Protein AF-A0A5B6X8D4-F1 (afdb_monomer)

Mean predicted aligned error: 14.69 Å

Nearest PDB structures (foldseek):
  6tmk-assembly1_M2  TM=5.366E-01  e=3.681E+00  Toxoplasma gondii GT1

Secondary structure (DSSP, 8-state):
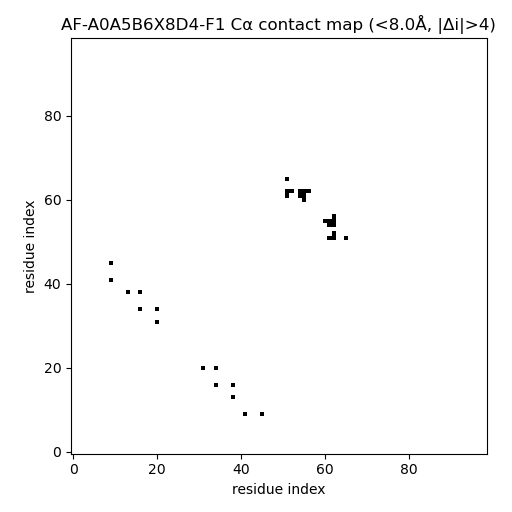--HHHHHHHHHHHHHHHHHHHHH-TTS-HHHHHHHHHHHHHHHHHHHHHHHHHHHTTT-HHHHHHHHHHHHHHHHHHHHHHHHHHHHHHHHHHHHTS--

InterPro domains:
  IPR041118 Disease resistance, N-terminal [PF18052] (6-95)

Organism: NCBI:txid47621

Foldseek 3Di:
DVVPVLVVVLVVLLVVLVVVCVPPPDDDPVSVVVSVVVVVVSVVVVVVVVVLVVCVVPDVVSVVVVVVVVVVVVVVVVVVVVVVVVVVVVVVVVVVVPD

Sequence (99 aa):
MSDALVSAVLQQLTAVVYRDIEKEVTLVVDVRKEAQKLKTTLQTLQAVLMDAEKRQVKEAAVKLWLEKLKATSYDMDDLIDDWNTFVLKFQVSNNKGSE

Radius of gyration: 19.46 Å; Cα contacts (8 Å, |Δi|>4): 17; chains: 1; bounding box: 32×46×50 Å

Structure (mmCIF, N/CA/C/O backbone):
data_AF-A0A5B6X8D4-F1
#
_entry.id   AF-A0A5B6X8D4-F1
#
loop_
_atom_site.group_PDB
_atom_site.id
_atom_site.type_symbol
_atom_site.label_atom_id
_atom_site.label_alt_id
_atom_site.label_comp_id
_atom_site.label_asym_id
_atom_site.label_entity_id
_atom_site.label_seq_id
_atom_site.pdbx_PDB_ins_code
_atom_site.Cartn_x
_atom_site.Cartn_y
_atom_site.Cartn_z
_atom_site.occupancy
_atom_site.B_iso_or_equiv
_atom_site.auth_seq_id
_atom_site.auth_comp_id
_atom_site.auth_asym_id
_atom_site.auth_atom_id
_atom_site.pdbx_PDB_model_num
ATOM 1 N N . MET A 1 1 ? 12.286 3.501 -0.676 1.00 50.50 1 MET A N 1
ATOM 2 C CA . MET A 1 1 ? 12.045 4.519 0.382 1.00 50.50 1 MET A CA 1
ATOM 3 C C . MET A 1 1 ? 10.563 4.697 0.747 1.00 50.50 1 MET A C 1
ATOM 5 O O . MET A 1 1 ? 10.302 5.336 1.752 1.00 50.50 1 MET A O 1
ATOM 9 N N . SER A 1 2 ? 9.592 4.132 0.012 1.00 49.22 2 SER A N 1
ATOM 10 C CA . SER A 1 2 ? 8.177 4.020 0.443 1.00 49.22 2 SER A CA 1
ATOM 11 C C . SER A 1 2 ? 7.881 2.773 1.297 1.00 49.22 2 SER A C 1
ATOM 13 O O . SER A 1 2 ? 6.837 2.703 1.934 1.00 49.22 2 SER A O 1
ATOM 15 N N . ASP A 1 3 ? 8.818 1.825 1.329 1.00 62.91 3 ASP A N 1
ATOM 16 C CA . ASP A 1 3 ? 8.720 0.515 1.986 1.00 62.91 3 ASP A CA 1
ATOM 17 C C . ASP A 1 3 ? 8.406 0.603 3.493 1.00 62.91 3 ASP A C 1
ATOM 19 O O . ASP A 1 3 ? 7.497 -0.057 3.989 1.00 62.91 3 ASP A O 1
ATOM 23 N N . ALA A 1 4 ? 9.071 1.505 4.224 1.00 62.00 4 ALA A N 1
ATOM 24 C CA . ALA A 1 4 ? 8.965 1.556 5.684 1.00 62.00 4 ALA A CA 1
ATOM 25 C C . ALA A 1 4 ? 7.582 1.997 6.190 1.00 62.00 4 ALA A C 1
ATOM 27 O O . ALA A 1 4 ? 7.092 1.435 7.164 1.00 62.00 4 ALA A O 1
ATOM 28 N N . LEU A 1 5 ? 6.938 2.969 5.532 1.00 55.41 5 LEU A N 1
ATOM 29 C CA . LEU A 1 5 ? 5.614 3.457 5.940 1.00 55.41 5 LEU A CA 1
ATOM 30 C C . LEU A 1 5 ? 4.526 2.430 5.622 1.00 55.41 5 LEU A C 1
ATOM 32 O O . LEU A 1 5 ? 3.703 2.119 6.477 1.00 55.41 5 LEU A O 1
ATOM 36 N N . VAL A 1 6 ? 4.566 1.842 4.423 1.00 61.03 6 VAL A N 1
ATOM 37 C CA . VAL A 1 6 ? 3.605 0.812 4.007 1.00 61.03 6 VAL A CA 1
ATOM 38 C C . VAL A 1 6 ? 3.755 -0.447 4.867 1.00 61.03 6 VAL A C 1
ATOM 40 O O . VAL A 1 6 ? 2.755 -0.969 5.361 1.00 61.03 6 VAL A O 1
ATOM 43 N N . SER A 1 7 ? 4.990 -0.893 5.125 1.00 68.44 7 SER A N 1
ATOM 44 C CA . SER A 1 7 ? 5.268 -1.996 6.054 1.00 68.44 7 SER A CA 1
ATOM 45 C C . SER A 1 7 ? 4.822 -1.677 7.479 1.00 68.44 7 SER A C 1
ATOM 47 O O . SER A 1 7 ? 4.207 -2.530 8.117 1.00 68.44 7 SER A O 1
ATOM 49 N N . ALA A 1 8 ? 5.074 -0.463 7.979 1.00 68.81 8 ALA A N 1
ATOM 50 C CA . ALA A 1 8 ? 4.669 -0.067 9.326 1.00 68.81 8 ALA A CA 1
ATOM 51 C C . ALA A 1 8 ? 3.142 -0.074 9.488 1.00 68.81 8 ALA A C 1
ATOM 53 O O . ALA A 1 8 ? 2.639 -0.594 10.483 1.00 68.81 8 ALA A O 1
ATOM 54 N N . VAL A 1 9 ? 2.397 0.430 8.499 1.00 63.84 9 VAL A N 1
ATOM 55 C CA . VAL A 1 9 ? 0.924 0.420 8.508 1.00 63.84 9 VAL A CA 1
ATOM 56 C C . VAL A 1 9 ? 0.381 -1.013 8.429 1.00 63.84 9 VAL A C 1
ATOM 58 O O . VAL A 1 9 ? -0.498 -1.379 9.209 1.00 63.84 9 VAL A O 1
ATOM 61 N N . LEU A 1 10 ? 0.948 -1.868 7.568 1.00 66.56 10 LEU A N 1
ATOM 62 C CA . LEU A 1 10 ? 0.599 -3.296 7.488 1.00 66.56 10 LEU A CA 1
ATOM 63 C C . LEU A 1 10 ? 0.874 -4.041 8.803 1.00 66.56 10 LEU A C 1
ATOM 65 O O . LEU A 1 10 ? 0.053 -4.853 9.244 1.00 66.56 10 LEU A O 1
ATOM 69 N N . GLN A 1 11 ? 2.005 -3.763 9.453 1.00 70.44 11 GLN A N 1
ATOM 70 C CA . GLN A 1 11 ? 2.357 -4.359 10.741 1.00 70.44 11 GLN A CA 1
ATOM 71 C C . GLN A 1 11 ? 1.427 -3.891 11.863 1.00 70.44 11 GLN A C 1
ATOM 73 O O . GLN A 1 11 ? 0.977 -4.722 12.654 1.00 70.44 11 GLN A O 1
ATOM 78 N N . GLN A 1 12 ? 1.093 -2.598 11.918 1.00 68.69 12 GLN A N 1
ATOM 79 C CA . GLN A 1 12 ? 0.158 -2.065 12.911 1.00 68.69 12 GLN A CA 1
ATOM 80 C C . GLN A 1 12 ? -1.247 -2.651 12.737 1.00 68.69 12 GLN A C 1
ATOM 82 O O . GLN A 1 12 ? -1.825 -3.117 13.718 1.00 68.69 12 GLN A O 1
ATOM 87 N N . LEU A 1 13 ? -1.759 -2.733 11.504 1.00 63.38 13 LEU A N 1
ATOM 88 C CA . LEU A 1 13 ? -3.049 -3.370 11.206 1.00 63.38 13 LEU A CA 1
ATOM 89 C C . LEU A 1 13 ? -3.068 -4.847 11.613 1.00 63.38 13 LEU A C 1
ATOM 91 O O . LEU A 1 13 ? -4.012 -5.302 12.255 1.00 63.38 13 LEU A O 1
ATOM 95 N N . THR A 1 14 ? -1.999 -5.588 11.311 1.00 66.50 14 THR A N 1
ATOM 96 C CA . THR A 1 14 ? -1.880 -6.999 11.712 1.00 66.50 14 THR A CA 1
ATOM 97 C C . THR A 1 14 ? -1.873 -7.143 13.236 1.00 66.50 14 THR A C 1
ATOM 99 O O . THR A 1 14 ? -2.538 -8.025 13.776 1.00 66.50 14 THR A O 1
ATOM 102 N N . ALA A 1 15 ? -1.167 -6.260 13.947 1.00 73.12 15 ALA A N 1
ATOM 103 C CA . ALA A 1 15 ? -1.096 -6.275 15.405 1.00 73.12 15 ALA A CA 1
ATOM 104 C C . ALA A 1 15 ? -2.430 -5.913 16.076 1.00 73.12 15 ALA A C 1
ATOM 106 O O . ALA A 1 15 ? -2.740 -6.479 17.122 1.00 73.12 15 ALA A O 1
ATOM 107 N N . VAL A 1 16 ? -3.215 -4.993 15.501 1.00 66.56 16 VAL A N 1
ATOM 108 C CA . VAL A 1 16 ? -4.567 -4.651 15.984 1.00 66.56 16 VAL A CA 1
ATOM 109 C C . VAL A 1 16 ? -5.500 -5.853 15.841 1.00 66.56 16 VAL A C 1
ATOM 111 O O . VAL A 1 16 ? -6.077 -6.285 16.833 1.00 66.56 16 VAL A O 1
ATOM 114 N N . VAL A 1 17 ? -5.532 -6.486 14.661 1.00 63.78 17 VAL A N 1
ATOM 115 C CA . VAL A 1 17 ? -6.352 -7.686 14.413 1.00 63.78 17 VAL A CA 1
ATOM 116 C C . VAL A 1 17 ? -5.996 -8.828 15.369 1.00 63.78 17 VAL A C 1
ATOM 118 O O . VAL A 1 17 ? -6.886 -9.482 15.904 1.00 63.78 17 VAL A O 1
ATOM 121 N N . TYR A 1 18 ? -4.707 -9.065 15.629 1.00 64.38 18 TYR A N 1
ATOM 122 C CA . TYR A 1 18 ? -4.286 -10.089 16.592 1.00 64.38 18 TYR A CA 1
ATOM 123 C C . TYR A 1 18 ? -4.710 -9.760 18.030 1.00 64.38 18 TYR A C 1
ATOM 125 O O . TYR A 1 18 ? -5.144 -10.659 18.748 1.00 64.38 18 TYR A O 1
ATOM 133 N N . ARG A 1 19 ? -4.625 -8.488 18.441 1.00 63.66 19 ARG A N 1
ATOM 134 C CA . ARG A 1 19 ? -5.018 -8.040 19.787 1.00 63.66 19 ARG A CA 1
ATOM 135 C C . ARG A 1 19 ? -6.520 -8.161 20.025 1.00 63.66 19 ARG A C 1
ATOM 137 O O . ARG A 1 19 ? -6.919 -8.553 21.118 1.00 63.66 19 ARG A O 1
ATOM 144 N N . ASP A 1 20 ? -7.325 -7.843 19.017 1.00 56.19 20 ASP A N 1
ATOM 145 C CA . ASP A 1 20 ? -8.787 -7.904 19.103 1.00 56.19 20 ASP A CA 1
ATOM 146 C C . ASP A 1 20 ? -9.288 -9.355 19.155 1.00 56.19 20 ASP A C 1
ATOM 148 O O . ASP A 1 20 ? -10.226 -9.660 19.889 1.00 56.19 20 ASP A O 1
ATOM 152 N N . ILE A 1 21 ? -8.604 -10.284 18.471 1.00 59.66 21 ILE A N 1
ATOM 153 C CA . ILE A 1 21 ? -8.872 -11.730 18.585 1.00 59.66 21 ILE A CA 1
ATOM 154 C C . ILE A 1 21 ? -8.530 -12.262 19.990 1.00 59.66 21 ILE A C 1
ATOM 156 O O . ILE A 1 21 ? -9.183 -13.192 20.464 1.00 59.66 21 ILE A O 1
ATOM 160 N N . GLU A 1 22 ? -7.509 -11.707 20.653 1.00 55.56 22 GLU A N 1
ATOM 161 C CA . GLU A 1 22 ? -7.083 -12.133 21.995 1.00 55.56 22 GLU A CA 1
ATOM 162 C C . GLU A 1 22 ? -7.938 -11.536 23.124 1.00 55.56 22 GLU A C 1
ATOM 164 O O . GLU A 1 22 ? -8.131 -12.187 24.150 1.00 55.56 22 GLU A O 1
ATOM 169 N N . LYS A 1 23 ? -8.456 -10.312 22.953 1.00 51.81 23 LYS A N 1
ATOM 170 C CA . LYS A 1 23 ? -9.160 -9.580 24.021 1.00 51.81 23 LYS A CA 1
ATOM 171 C C . LYS A 1 23 ? -10.658 -9.871 24.143 1.00 51.81 23 LYS A C 1
ATOM 173 O O . LYS A 1 23 ? -11.216 -9.592 25.198 1.00 51.81 23 LYS A O 1
ATOM 178 N N . GLU A 1 24 ? -11.296 -10.479 23.147 1.00 47.28 24 GLU A N 1
ATOM 179 C CA . GLU A 1 24 ? -12.741 -10.766 23.155 1.00 47.28 24 GLU A CA 1
ATOM 180 C C . GLU A 1 24 ? -13.012 -12.224 22.735 1.00 47.28 24 GLU A C 1
ATOM 182 O O . GLU A 1 24 ? -13.478 -12.527 21.638 1.00 47.28 24 GLU A O 1
ATOM 187 N N . VAL A 1 25 ? -12.733 -13.175 23.634 1.00 50.22 25 VAL A N 1
ATOM 188 C CA . VAL A 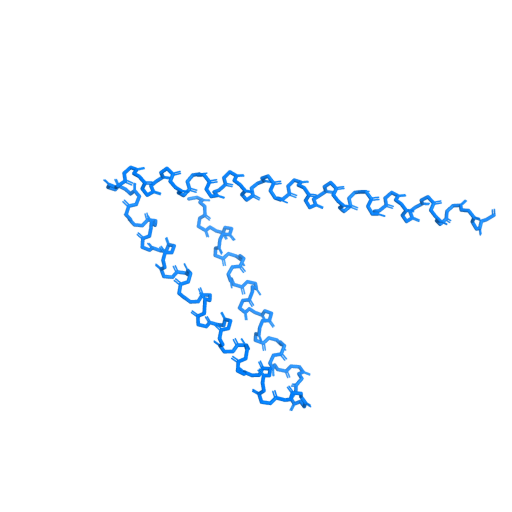1 25 ? -13.024 -14.614 23.429 1.00 50.22 25 VAL A CA 1
ATOM 189 C C . VAL A 1 25 ? -14.532 -14.939 23.510 1.00 50.22 25 VAL A C 1
ATOM 191 O O . VAL A 1 25 ? -14.923 -16.096 23.374 1.00 50.22 25 VAL A O 1
ATOM 194 N N . THR A 1 26 ? -15.421 -13.946 23.614 1.00 48.91 26 THR A N 1
ATOM 195 C CA . THR A 1 26 ? -16.867 -14.200 23.773 1.00 48.91 26 THR A CA 1
ATOM 196 C C . THR A 1 26 ? -17.783 -13.450 22.814 1.00 48.91 26 THR A C 1
ATOM 198 O O . THR A 1 26 ? -18.972 -13.336 23.092 1.00 48.91 26 THR A O 1
ATOM 201 N N . LEU A 1 27 ? -17.299 -13.008 21.651 1.00 52.34 27 LEU A N 1
ATOM 202 C CA . LEU A 1 27 ? -18.181 -12.458 20.619 1.00 52.34 27 LEU A CA 1
ATOM 203 C C . LEU A 1 27 ? -17.947 -13.120 19.256 1.00 52.34 27 LEU A C 1
ATOM 205 O O . LEU A 1 27 ? -17.123 -12.709 18.456 1.00 52.34 27 LEU A O 1
ATOM 209 N N . VAL A 1 28 ? -18.773 -14.148 19.033 1.00 58.66 28 VAL A N 1
ATOM 210 C CA . VAL A 1 28 ? -19.313 -14.640 17.755 1.00 58.66 28 VAL A CA 1
ATOM 211 C C . VAL A 1 28 ? -18.298 -15.183 16.735 1.00 58.66 28 VAL A C 1
ATOM 213 O O . VAL A 1 28 ? -17.369 -14.519 16.292 1.00 58.66 28 VAL A O 1
ATOM 216 N N . VAL A 1 29 ? -18.543 -16.411 16.265 1.00 60.31 29 VAL A N 1
ATOM 217 C CA . VAL A 1 29 ? -17.831 -17.072 15.148 1.00 60.31 29 VAL A CA 1
ATOM 218 C C . VAL A 1 29 ? -17.636 -16.149 13.929 1.00 60.31 29 VAL A C 1
ATOM 220 O O . VAL A 1 29 ? -16.644 -16.286 13.211 1.00 60.31 29 VAL A O 1
ATOM 223 N N . ASP A 1 30 ? -18.535 -15.186 13.724 1.00 63.78 30 ASP A N 1
ATOM 224 C CA . ASP A 1 30 ? -18.457 -14.193 12.653 1.00 63.78 30 ASP A CA 1
ATOM 225 C C . ASP A 1 30 ? -17.316 -13.181 12.819 1.00 63.78 30 ASP A C 1
ATOM 227 O O . ASP A 1 30 ? -16.659 -12.871 11.829 1.00 63.78 30 ASP A O 1
ATOM 231 N N . VAL A 1 31 ? -16.967 -12.752 14.038 1.00 64.94 31 VAL A N 1
ATOM 232 C CA . VAL A 1 31 ? -15.819 -11.849 14.257 1.00 64.94 31 VAL A CA 1
ATOM 233 C C . VAL A 1 31 ? -14.514 -12.541 13.865 1.00 64.94 31 VAL A C 1
ATOM 235 O O . VAL A 1 31 ? -13.664 -11.955 13.198 1.00 64.94 31 VAL A O 1
ATOM 238 N N . ARG A 1 32 ? -14.372 -13.835 14.184 1.00 62.53 32 ARG A N 1
ATOM 239 C CA . ARG A 1 32 ? -13.205 -14.634 13.772 1.00 62.53 32 ARG A CA 1
ATOM 240 C C . ARG A 1 32 ? -13.133 -14.803 12.252 1.00 62.53 32 ARG A C 1
ATOM 242 O O . ARG A 1 32 ? -12.037 -14.770 11.694 1.00 62.53 32 ARG A O 1
ATOM 249 N N . LYS A 1 33 ? -14.274 -14.985 11.578 1.00 70.31 33 LYS A N 1
ATOM 250 C CA . LYS A 1 33 ? -14.332 -15.071 10.109 1.00 70.31 33 LYS A CA 1
ATOM 251 C C . LYS A 1 33 ? -13.946 -13.749 9.452 1.00 70.31 33 LYS A C 1
ATOM 253 O O . LYS A 1 33 ? -13.124 -13.762 8.538 1.00 70.31 33 LYS A O 1
ATOM 258 N N . GLU A 1 34 ? -14.483 -12.631 9.929 1.00 68.75 34 GLU A N 1
ATOM 259 C CA . GLU A 1 34 ? -14.162 -11.306 9.391 1.00 68.75 34 GLU A CA 1
ATOM 260 C C . GLU A 1 34 ? -12.701 -10.928 9.659 1.00 68.75 34 GLU A C 1
ATOM 262 O O . GLU A 1 34 ? -12.010 -10.462 8.755 1.00 68.75 34 GLU A O 1
ATOM 267 N N . ALA A 1 35 ? -12.168 -11.245 10.841 1.00 68.38 35 ALA A N 1
ATOM 268 C CA . ALA A 1 35 ? -10.755 -11.045 11.149 1.00 68.38 35 ALA A CA 1
ATOM 269 C C . ALA A 1 35 ? -9.833 -11.899 10.256 1.00 68.38 35 ALA A C 1
ATOM 271 O O . ALA A 1 35 ? -8.809 -11.421 9.763 1.00 68.38 35 ALA A O 1
ATOM 272 N N . GLN A 1 36 ? -10.209 -13.153 9.981 1.00 71.56 36 GLN A N 1
ATOM 273 C CA . GLN A 1 36 ? -9.464 -14.019 9.066 1.00 71.56 36 GLN A CA 1
ATOM 274 C C . GLN A 1 36 ? -9.529 -13.511 7.615 1.00 71.56 36 GLN A C 1
ATOM 276 O O . GLN A 1 36 ? -8.519 -13.524 6.911 1.00 71.56 36 GLN A O 1
ATOM 281 N N . LYS A 1 37 ? -10.689 -13.020 7.171 1.00 75.62 37 LYS A N 1
ATOM 282 C CA . LYS A 1 37 ? -10.876 -12.411 5.846 1.00 75.62 37 LYS A CA 1
ATOM 283 C C . LYS A 1 37 ? -10.057 -11.130 5.693 1.00 75.62 37 LYS A C 1
ATOM 285 O O . LYS A 1 37 ? -9.411 -10.932 4.661 1.00 75.62 37 LYS A O 1
ATOM 290 N N . LEU A 1 38 ? -10.025 -10.295 6.729 1.00 69.75 38 LEU A N 1
ATOM 291 C CA . LEU A 1 38 ? -9.182 -9.105 6.788 1.00 69.75 38 LEU A CA 1
ATOM 292 C C . LEU A 1 38 ? -7.698 -9.484 6.706 1.00 69.75 38 LEU A C 1
ATOM 294 O O . LEU A 1 38 ? -6.975 -8.927 5.883 1.00 69.75 38 LEU A O 1
ATOM 298 N N . LYS A 1 39 ? -7.260 -10.503 7.455 1.00 71.38 39 LYS A N 1
ATOM 299 C CA . LYS A 1 39 ? -5.892 -11.038 7.373 1.00 71.38 39 LYS A CA 1
ATOM 300 C C . LYS A 1 39 ? -5.529 -11.485 5.954 1.00 71.38 39 LYS A C 1
ATOM 302 O O . LYS A 1 39 ? -4.494 -11.072 5.439 1.00 71.38 39 LYS A O 1
ATOM 307 N N . THR A 1 40 ? -6.373 -12.279 5.296 1.00 75.88 40 THR A N 1
ATOM 308 C CA . THR A 1 40 ? -6.127 -12.728 3.913 1.00 75.88 40 THR A CA 1
ATOM 309 C C . THR A 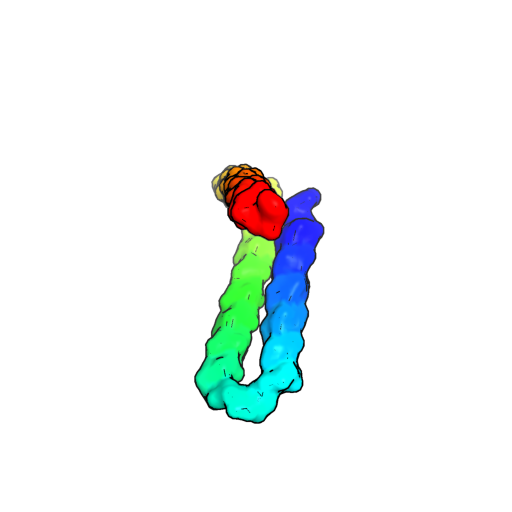1 40 ? -6.086 -11.561 2.922 1.00 75.88 40 THR A C 1
ATOM 311 O O . THR A 1 40 ? -5.257 -11.547 2.011 1.00 75.88 40 THR A O 1
ATOM 314 N N . THR A 1 41 ? -6.935 -10.552 3.116 1.00 76.88 41 THR A N 1
ATOM 315 C CA . THR A 1 41 ? -6.965 -9.347 2.273 1.00 76.88 41 THR A CA 1
ATOM 316 C C . THR A 1 41 ? -5.674 -8.542 2.422 1.00 76.88 41 THR A C 1
ATOM 318 O O . THR A 1 41 ? -5.063 -8.171 1.422 1.00 76.88 41 THR A O 1
ATOM 321 N N . LEU A 1 42 ? -5.202 -8.345 3.656 1.00 69.31 42 LEU A N 1
ATOM 322 C CA . LEU A 1 42 ? -3.940 -7.661 3.943 1.00 69.31 42 LEU A CA 1
ATOM 323 C C . LEU A 1 42 ? -2.729 -8.420 3.385 1.00 69.31 42 LEU A C 1
ATOM 325 O O . LEU A 1 42 ? -1.846 -7.806 2.794 1.00 69.31 42 LEU A O 1
ATOM 329 N N . GLN A 1 43 ? -2.712 -9.751 3.491 1.00 73.00 43 GLN A N 1
ATOM 330 C CA . GLN A 1 43 ? -1.669 -10.584 2.877 1.00 73.00 43 GLN A CA 1
ATOM 331 C C . GLN A 1 43 ? -1.665 -10.471 1.346 1.00 73.00 43 GLN A C 1
ATOM 333 O O . GLN A 1 43 ? -0.603 -10.403 0.732 1.00 73.00 43 GLN A O 1
ATOM 338 N N . THR A 1 44 ? -2.847 -10.411 0.728 1.00 76.69 44 THR A N 1
ATOM 339 C CA . THR A 1 44 ? -2.983 -10.231 -0.725 1.00 76.69 44 THR A CA 1
ATOM 340 C C . THR A 1 44 ? -2.469 -8.860 -1.153 1.00 76.69 44 THR A C 1
ATOM 342 O O . THR A 1 44 ? -1.684 -8.764 -2.093 1.00 76.69 44 THR A O 1
ATOM 345 N N . LEU A 1 45 ? -2.849 -7.804 -0.431 1.00 71.88 45 LEU A N 1
ATOM 346 C CA . LEU A 1 45 ? -2.358 -6.447 -0.674 1.00 71.88 45 LEU A CA 1
ATOM 347 C C . LEU A 1 45 ? -0.838 -6.364 -0.527 1.00 71.88 45 LEU A C 1
ATOM 349 O O . LEU A 1 45 ? -0.179 -5.797 -1.393 1.00 71.88 45 LEU A O 1
ATOM 353 N N . GLN A 1 46 ? -0.273 -6.983 0.510 1.00 68.31 46 GLN A N 1
ATOM 354 C CA . GLN A 1 46 ? 1.174 -7.047 0.700 1.00 68.31 46 GLN A CA 1
ATOM 355 C C . GLN A 1 46 ? 1.869 -7.734 -0.483 1.00 68.31 46 GLN A C 1
ATOM 357 O O . GLN A 1 46 ? 2.854 -7.212 -0.998 1.00 68.31 46 GLN A O 1
ATOM 362 N N . ALA A 1 47 ? 1.343 -8.867 -0.955 1.00 74.12 47 ALA A N 1
ATOM 363 C CA . ALA A 1 47 ? 1.910 -9.583 -2.096 1.00 74.12 47 ALA A CA 1
ATOM 364 C C . ALA A 1 47 ? 1.846 -8.760 -3.395 1.00 74.12 47 ALA A C 1
ATOM 366 O O . ALA A 1 47 ? 2.836 -8.689 -4.122 1.00 74.12 47 ALA A O 1
ATOM 367 N N . VAL A 1 48 ? 0.714 -8.101 -3.663 1.00 78.94 48 VAL A N 1
ATOM 368 C CA . VAL A 1 48 ? 0.537 -7.224 -4.833 1.00 78.94 48 VAL A CA 1
ATOM 369 C C . VAL A 1 48 ? 1.489 -6.030 -4.773 1.00 78.94 48 VAL A C 1
ATOM 371 O O . VAL A 1 48 ? 2.091 -5.679 -5.784 1.00 78.94 48 VAL A O 1
ATOM 374 N N . LEU A 1 49 ? 1.673 -5.431 -3.596 1.00 69.31 49 LEU A N 1
ATOM 375 C CA . LEU A 1 49 ? 2.590 -4.308 -3.408 1.00 69.31 49 LEU A CA 1
ATOM 376 C C . LEU A 1 49 ? 4.054 -4.733 -3.579 1.00 69.31 49 LEU A C 1
ATOM 378 O O . LEU A 1 49 ? 4.803 -4.046 -4.269 1.00 69.31 49 LEU A O 1
ATOM 382 N N . MET A 1 50 ? 4.447 -5.893 -3.043 1.00 73.00 50 MET A N 1
ATOM 383 C CA . MET A 1 50 ? 5.790 -6.448 -3.248 1.00 73.00 50 MET A CA 1
ATOM 384 C C . MET A 1 50 ? 6.070 -6.791 -4.720 1.00 73.00 50 MET A C 1
ATOM 386 O O . MET A 1 50 ? 7.194 -6.609 -5.190 1.00 73.00 50 MET A O 1
ATOM 390 N N . ASP A 1 51 ? 5.080 -7.304 -5.457 1.00 76.94 51 ASP A N 1
ATOM 391 C CA . ASP A 1 51 ? 5.208 -7.566 -6.897 1.00 76.94 51 ASP A CA 1
ATOM 392 C C . ASP A 1 51 ? 5.317 -6.260 -7.694 1.00 76.94 51 ASP A C 1
ATOM 394 O O . ASP A 1 51 ? 6.220 -6.099 -8.519 1.00 76.94 51 ASP A O 1
ATOM 398 N N . ALA A 1 52 ? 4.462 -5.283 -7.385 1.00 72.81 52 ALA A N 1
ATOM 399 C CA . ALA A 1 52 ? 4.485 -3.967 -8.009 1.00 72.81 52 ALA A CA 1
ATOM 400 C C . ALA A 1 52 ? 5.826 -3.247 -7.783 1.00 72.81 52 ALA A C 1
ATOM 402 O O . ALA A 1 52 ? 6.389 -2.686 -8.722 1.00 72.81 52 ALA A O 1
ATOM 403 N N . GLU A 1 53 ? 6.394 -3.316 -6.578 1.00 67.88 53 GLU A N 1
ATOM 404 C CA . GLU A 1 53 ? 7.684 -2.695 -6.257 1.00 67.88 53 GLU A CA 1
ATOM 405 C C . GLU A 1 53 ? 8.856 -3.345 -7.008 1.00 67.88 53 GLU A C 1
ATOM 407 O O . GLU A 1 53 ? 9.777 -2.651 -7.446 1.00 67.88 53 GLU A O 1
ATOM 412 N N . LYS A 1 54 ? 8.808 -4.663 -7.240 1.00 78.50 54 LYS A N 1
ATOM 413 C CA . LYS A 1 54 ? 9.791 -5.361 -8.087 1.00 78.50 54 LYS A CA 1
ATOM 414 C C . LYS A 1 54 ? 9.628 -4.998 -9.562 1.00 78.50 54 LYS A C 1
ATOM 416 O O . LYS A 1 54 ? 10.621 -4.821 -10.272 1.00 78.50 54 LYS A O 1
ATOM 421 N N . ARG A 1 55 ? 8.385 -4.874 -10.032 1.00 76.50 55 ARG A N 1
ATOM 422 C CA . ARG A 1 55 ? 8.066 -4.573 -11.435 1.00 76.50 55 ARG A CA 1
ATOM 423 C C . ARG A 1 55 ? 8.307 -3.114 -11.801 1.00 76.50 55 ARG A C 1
ATOM 425 O O . ARG A 1 55 ? 8.673 -2.854 -12.944 1.00 76.50 55 ARG A O 1
ATOM 432 N N . GLN A 1 56 ? 8.239 -2.177 -10.851 1.00 69.44 56 GLN A N 1
ATOM 433 C CA . GLN A 1 56 ? 8.470 -0.745 -11.105 1.00 69.44 56 GLN A CA 1
ATOM 434 C C . GLN A 1 56 ? 9.846 -0.441 -11.728 1.00 69.44 56 GLN A C 1
ATOM 436 O O . GLN A 1 56 ? 10.017 0.582 -12.387 1.00 69.44 56 GLN A O 1
ATOM 441 N N . VAL A 1 57 ? 10.838 -1.315 -11.512 1.00 70.06 57 VAL A N 1
ATOM 442 C CA . VAL A 1 57 ? 12.200 -1.164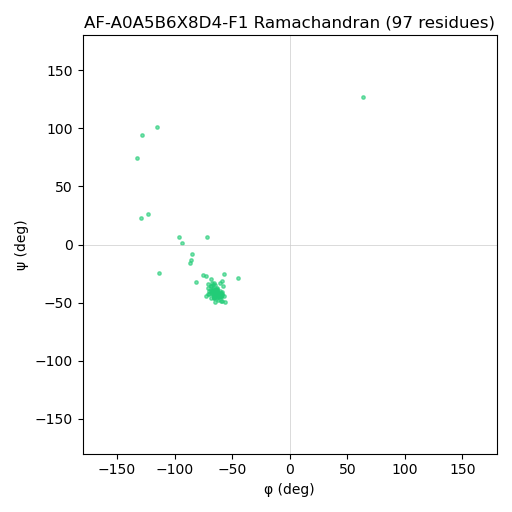 -12.048 1.00 70.06 57 VAL A CA 1
ATOM 443 C C . VAL A 1 57 ? 12.223 -1.333 -13.570 1.00 70.06 57 VAL A C 1
ATOM 445 O O . VAL A 1 57 ? 13.061 -0.740 -14.244 1.00 70.06 57 VAL A O 1
ATOM 448 N N . LYS A 1 58 ? 11.305 -2.139 -14.116 1.00 73.31 58 LYS A N 1
ATOM 449 C CA . LYS A 1 58 ? 11.242 -2.482 -15.545 1.00 73.31 58 LYS A CA 1
ATOM 450 C C . LYS A 1 58 ? 9.996 -1.928 -16.239 1.00 73.31 58 LYS A C 1
ATOM 452 O O . LYS A 1 58 ? 10.019 -1.723 -17.447 1.00 73.31 58 LYS A O 1
ATOM 457 N N . GLU A 1 59 ? 8.925 -1.670 -15.494 1.00 81.44 59 GLU A N 1
ATOM 458 C CA . GLU A 1 59 ? 7.627 -1.256 -16.021 1.00 81.44 59 GLU A CA 1
ATOM 459 C C . GLU A 1 59 ? 7.276 0.163 -15.558 1.00 81.44 59 GLU A C 1
ATOM 461 O O . GLU A 1 59 ? 6.798 0.387 -14.444 1.00 81.44 59 GLU A O 1
ATOM 466 N N . ALA A 1 60 ? 7.470 1.136 -16.453 1.00 82.50 60 ALA A N 1
ATOM 467 C CA . ALA A 1 60 ? 7.208 2.550 -16.178 1.00 82.50 60 ALA A CA 1
ATOM 468 C C . ALA A 1 60 ? 5.745 2.831 -15.779 1.00 82.50 60 ALA A C 1
ATOM 470 O O . ALA A 1 60 ? 5.490 3.712 -14.962 1.00 82.50 60 ALA A O 1
ATOM 471 N N . ALA A 1 61 ? 4.788 2.056 -16.302 1.00 79.56 61 ALA A N 1
ATOM 472 C CA . ALA A 1 61 ? 3.375 2.173 -15.939 1.00 79.56 61 ALA A CA 1
ATOM 473 C C . ALA A 1 61 ? 3.111 1.799 -14.468 1.00 79.56 61 ALA A C 1
ATOM 475 O O . ALA A 1 61 ? 2.355 2.490 -13.786 1.00 79.56 61 ALA A O 1
ATOM 476 N N . VAL A 1 62 ? 3.773 0.751 -13.960 1.00 76.88 62 VAL A N 1
ATOM 477 C CA . VAL A 1 62 ? 3.665 0.319 -12.555 1.00 76.88 62 VAL A CA 1
ATOM 478 C C . VAL A 1 62 ? 4.308 1.350 -11.628 1.00 76.88 62 VAL A C 1
ATOM 480 O O . VAL A 1 62 ? 3.733 1.697 -10.599 1.00 76.88 62 VAL A O 1
ATOM 483 N N . LYS A 1 63 ? 5.453 1.913 -12.032 1.00 76.06 63 LYS A N 1
ATOM 484 C CA . LYS A 1 63 ? 6.105 3.011 -11.307 1.00 76.06 63 LYS A CA 1
ATOM 485 C C . LYS A 1 63 ? 5.201 4.244 -11.194 1.00 76.06 63 LYS A C 1
ATOM 487 O O . LYS A 1 63 ? 5.007 4.755 -10.096 1.00 76.06 63 LYS A O 1
ATOM 492 N N . LEU A 1 64 ? 4.597 4.678 -12.303 1.00 82.00 64 LEU A N 1
ATOM 493 C CA . LEU A 1 64 ? 3.684 5.827 -12.325 1.00 82.00 64 LEU A CA 1
ATOM 494 C C . LEU A 1 64 ? 2.461 5.603 -11.419 1.00 82.00 64 LEU A C 1
ATOM 496 O O . LEU A 1 64 ? 2.005 6.522 -10.742 1.00 82.00 64 LEU A O 1
ATOM 500 N N . TRP A 1 65 ? 1.918 4.383 -11.405 1.00 87.06 65 TRP A N 1
ATOM 501 C CA . TRP A 1 65 ? 0.789 4.037 -10.544 1.00 87.06 65 TRP A CA 1
ATOM 502 C C . TRP A 1 65 ? 1.158 4.097 -9.052 1.00 87.06 65 TRP A C 1
ATOM 504 O O . TRP A 1 65 ? 0.415 4.693 -8.272 1.00 87.06 65 TRP A O 1
ATOM 514 N N . LEU A 1 66 ? 2.326 3.569 -8.664 1.00 76.62 66 LEU A N 1
ATOM 515 C CA . LEU A 1 66 ? 2.828 3.645 -7.285 1.00 76.62 66 LEU A CA 1
ATOM 516 C C . LEU A 1 66 ? 3.109 5.087 -6.838 1.00 76.62 66 LEU A C 1
ATOM 518 O O . LEU A 1 66 ? 2.800 5.452 -5.705 1.00 76.62 66 LEU A O 1
ATOM 522 N N . GLU A 1 67 ? 3.655 5.925 -7.721 1.00 81.69 67 GLU A N 1
ATOM 523 C CA . GLU A 1 67 ? 3.890 7.346 -7.434 1.00 81.69 67 GLU A CA 1
ATOM 524 C C . GLU A 1 67 ? 2.578 8.108 -7.201 1.00 81.69 67 GLU A C 1
ATOM 526 O O . GLU A 1 67 ? 2.485 8.888 -6.252 1.00 81.69 67 GLU A O 1
ATOM 531 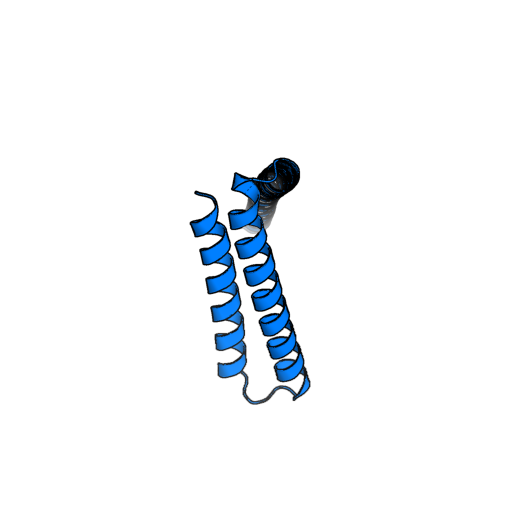N N . LYS A 1 68 ? 1.539 7.837 -8.002 1.00 82.19 68 LYS A N 1
ATOM 532 C CA . LYS A 1 68 ? 0.205 8.426 -7.800 1.00 82.19 68 LYS A CA 1
ATOM 533 C C . LYS A 1 68 ? -0.439 7.973 -6.497 1.00 82.19 68 LYS A C 1
ATOM 535 O O . LYS A 1 68 ? -0.961 8.807 -5.770 1.00 82.19 68 LYS A O 1
ATOM 540 N N . LEU A 1 69 ? -0.366 6.678 -6.186 1.00 80.56 69 LEU A N 1
ATOM 541 C CA . LEU A 1 69 ? -0.894 6.142 -4.931 1.00 80.56 69 LEU A CA 1
ATOM 542 C C . LEU A 1 69 ? -0.235 6.813 -3.719 1.00 80.56 69 LEU A C 1
ATOM 544 O O . LEU A 1 69 ? -0.911 7.167 -2.756 1.00 80.56 69 LEU A O 1
ATOM 548 N N . LYS A 1 70 ? 1.080 7.034 -3.792 1.00 77.50 70 LYS A N 1
ATOM 549 C CA . LYS A 1 70 ? 1.832 7.730 -2.750 1.00 77.50 70 LYS A CA 1
ATOM 550 C C . LYS A 1 70 ? 1.396 9.189 -2.600 1.00 77.50 70 LYS A C 1
ATOM 552 O O . LYS A 1 70 ? 1.211 9.641 -1.475 1.00 77.50 70 LYS A O 1
ATOM 557 N N . ALA A 1 71 ? 1.215 9.910 -3.706 1.00 79.50 71 ALA A N 1
ATOM 558 C CA . ALA A 1 71 ? 0.723 11.286 -3.670 1.00 79.50 71 ALA A CA 1
ATOM 559 C C . ALA A 1 71 ? -0.653 11.364 -2.989 1.00 79.50 71 ALA A C 1
ATOM 561 O O . ALA A 1 71 ? -0.812 12.097 -2.022 1.00 79.50 71 ALA A O 1
ATOM 562 N N . THR A 1 72 ? -1.589 10.500 -3.390 1.00 80.12 72 THR A N 1
ATOM 563 C CA . THR A 1 72 ? -2.923 10.441 -2.779 1.00 80.12 72 THR A CA 1
ATOM 564 C C . THR A 1 72 ? -2.880 10.101 -1.287 1.00 80.12 72 THR A C 1
ATOM 566 O O . THR A 1 72 ? -3.705 10.604 -0.534 1.00 80.12 72 THR A O 1
ATOM 569 N N . SER A 1 73 ? -1.924 9.285 -0.825 1.00 74.62 73 SER A N 1
ATOM 570 C CA . SER A 1 73 ? -1.798 9.010 0.614 1.00 74.62 73 SER A CA 1
ATOM 571 C C . SER A 1 73 ? -1.364 10.226 1.432 1.00 74.62 73 SER A C 1
ATOM 573 O O . SER A 1 73 ? -1.815 10.357 2.562 1.00 74.62 73 SER A O 1
ATOM 575 N N . TYR A 1 74 ? -0.538 11.117 0.870 1.00 75.44 74 TYR A N 1
ATOM 576 C CA . TYR A 1 74 ? -0.162 12.357 1.552 1.00 75.44 74 TYR A CA 1
ATOM 577 C C . TYR A 1 74 ? -1.340 13.326 1.622 1.00 75.44 74 TYR A C 1
ATOM 579 O O . TYR A 1 74 ? -1.619 13.846 2.694 1.00 75.44 74 TYR A O 1
ATOM 587 N N . ASP A 1 75 ? -2.098 13.466 0.529 1.00 78.31 75 ASP A N 1
ATOM 588 C CA . ASP A 1 75 ? -3.311 14.295 0.520 1.00 78.31 75 ASP A CA 1
ATOM 589 C C . ASP A 1 75 ? -4.323 13.824 1.583 1.00 78.31 75 ASP A C 1
ATOM 591 O O . ASP A 1 75 ? -5.020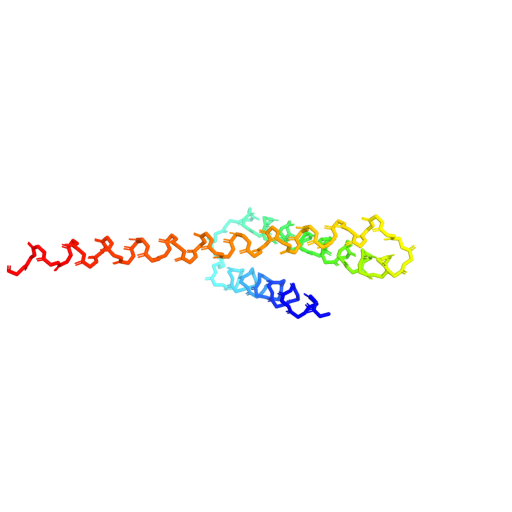 14.623 2.202 1.00 78.31 75 ASP A O 1
ATOM 595 N N . MET A 1 76 ? -4.416 12.508 1.809 1.00 77.00 76 MET A N 1
ATOM 596 C CA . MET A 1 76 ? -5.273 11.946 2.854 1.00 77.00 76 MET A CA 1
ATOM 597 C C . MET A 1 76 ? -4.755 12.223 4.272 1.00 77.00 76 MET A C 1
ATOM 599 O O . MET A 1 76 ? -5.577 12.448 5.156 1.00 77.00 76 MET A O 1
ATOM 603 N N . ASP A 1 77 ? -3.439 12.195 4.493 1.00 74.00 77 ASP A N 1
ATOM 604 C CA . ASP A 1 77 ? -2.814 12.490 5.793 1.00 74.00 77 ASP A CA 1
ATOM 605 C C . ASP A 1 77 ? -3.043 13.963 6.179 1.00 74.00 77 ASP A C 1
ATOM 607 O O . ASP A 1 77 ? -3.543 14.250 7.267 1.00 74.00 77 ASP A O 1
ATOM 611 N N . ASP A 1 78 ? -2.837 14.882 5.227 1.00 84.75 78 ASP A N 1
ATOM 612 C CA . ASP A 1 78 ? -3.086 16.319 5.402 1.00 84.75 78 ASP A CA 1
ATOM 613 C C . ASP A 1 78 ? -4.559 16.603 5.761 1.00 84.75 78 ASP A C 1
ATOM 615 O O . ASP A 1 78 ? -4.860 17.367 6.681 1.00 84.75 78 ASP A O 1
ATOM 619 N N . LEU A 1 79 ? -5.505 15.938 5.085 1.00 85.12 79 LEU A N 1
ATOM 620 C CA . LEU A 1 79 ? -6.936 16.073 5.385 1.00 85.12 79 LEU A CA 1
ATOM 621 C C . LEU A 1 79 ? -7.305 15.557 6.784 1.00 85.12 79 LEU A C 1
ATOM 623 O O . LEU A 1 79 ? -8.213 16.099 7.423 1.00 85.12 79 LEU A O 1
ATOM 627 N N . ILE A 1 80 ? -6.638 14.503 7.260 1.00 78.12 80 ILE A N 1
ATOM 628 C CA . ILE A 1 80 ? -6.855 13.951 8.604 1.00 78.12 80 ILE A CA 1
ATOM 629 C C . ILE A 1 80 ? -6.328 14.921 9.666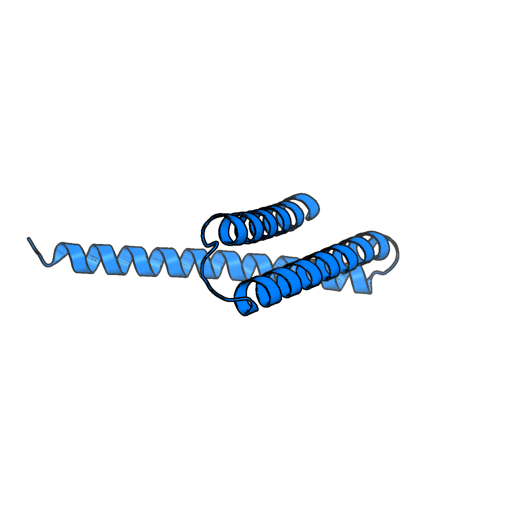 1.00 78.12 80 ILE A C 1
ATOM 631 O O . ILE A 1 80 ? -7.015 15.161 10.665 1.00 78.12 80 ILE A O 1
ATOM 635 N N . ASP A 1 81 ? -5.161 15.521 9.448 1.00 84.88 81 ASP A N 1
ATOM 636 C CA . ASP A 1 81 ? -4.591 16.524 10.350 1.00 84.88 81 ASP A CA 1
ATOM 637 C C . ASP A 1 81 ? -5.442 17.800 10.418 1.00 84.88 81 ASP A C 1
ATOM 639 O O . ASP A 1 81 ? -5.701 18.329 11.512 1.00 84.88 81 ASP A O 1
ATOM 643 N N . ASP A 1 82 ? -5.971 18.253 9.281 1.00 85.12 82 ASP A N 1
ATOM 644 C CA . ASP A 1 82 ? -6.907 19.377 9.219 1.00 85.12 82 ASP A CA 1
ATOM 645 C C . ASP A 1 82 ? -8.205 19.078 9.981 1.00 85.12 82 ASP A C 1
ATOM 647 O O . ASP A 1 82 ? -8.688 19.906 10.767 1.00 85.12 82 ASP A O 1
ATOM 651 N N . TRP A 1 83 ? -8.753 17.872 9.812 1.00 80.12 83 TRP A N 1
ATOM 652 C CA . TRP A 1 83 ? -9.944 17.436 10.537 1.00 80.12 83 TRP A CA 1
ATOM 653 C C . TRP A 1 83 ? -9.703 17.371 12.049 1.00 80.12 83 TRP A C 1
ATOM 655 O O . TRP A 1 83 ? -10.499 17.897 12.832 1.00 80.12 83 TRP A O 1
ATOM 665 N N . ASN A 1 84 ? -8.586 16.782 12.480 1.00 80.31 84 ASN A N 1
ATOM 666 C CA . ASN A 1 84 ? -8.210 16.713 13.893 1.00 80.31 84 ASN A CA 1
ATOM 667 C C . ASN A 1 84 ? -8.062 18.112 14.500 1.00 80.31 84 ASN A C 1
ATOM 669 O O . ASN A 1 84 ? -8.571 18.386 15.591 1.00 80.31 84 ASN A O 1
ATOM 673 N N . THR A 1 85 ? -7.435 19.029 13.764 1.00 85.75 85 THR A N 1
ATOM 674 C CA . THR A 1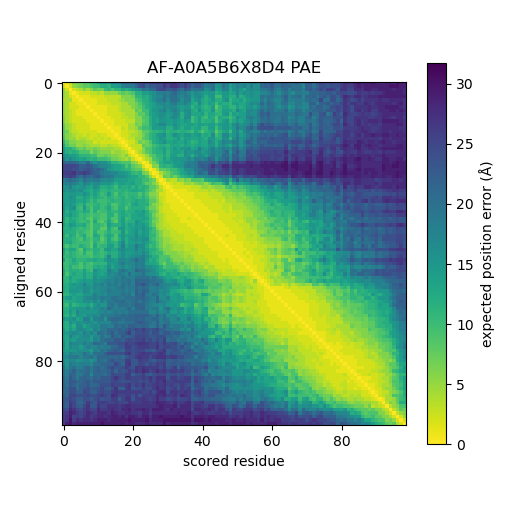 85 ? -7.295 20.431 14.168 1.00 85.75 85 THR A CA 1
ATOM 675 C C . THR A 1 85 ? -8.653 21.118 14.309 1.00 85.75 85 THR A C 1
ATOM 677 O O . THR A 1 85 ? -8.881 21.861 15.270 1.00 85.75 85 THR A O 1
ATOM 680 N N . PHE A 1 86 ? -9.572 20.871 13.375 1.00 81.56 86 PHE A N 1
ATOM 681 C CA . PHE A 1 86 ? -10.930 21.404 13.431 1.00 81.56 86 PHE A CA 1
ATOM 682 C C . PHE A 1 86 ? -11.693 20.896 14.662 1.00 81.56 86 PHE A C 1
ATOM 684 O O . PHE A 1 86 ? -12.261 21.697 15.410 1.00 81.56 86 PHE A O 1
ATOM 691 N N . VAL A 1 87 ? -11.651 19.586 14.921 1.00 85.25 87 VAL A N 1
ATOM 692 C CA . VAL A 1 87 ? -12.311 18.962 16.078 1.00 85.25 87 VAL A CA 1
ATOM 693 C C . VAL A 1 87 ? -11.765 19.514 17.397 1.00 85.25 87 VAL A C 1
ATOM 695 O O . VAL A 1 87 ? -12.547 19.871 18.280 1.00 85.25 87 VAL A O 1
ATOM 698 N N . LEU A 1 88 ? -10.443 19.658 17.527 1.00 80.81 88 LEU A N 1
ATOM 699 C CA . LEU A 1 88 ? -9.814 20.222 18.726 1.00 80.81 88 LEU A CA 1
ATOM 700 C C . LEU A 1 88 ? -10.240 21.674 18.974 1.00 80.81 88 LEU A C 1
ATOM 702 O O . LEU A 1 88 ? -10.593 22.031 20.099 1.00 80.81 88 LEU A O 1
ATOM 706 N N . LYS A 1 89 ? -10.261 22.515 17.931 1.00 78.12 89 LYS A N 1
ATOM 707 C CA . LYS A 1 89 ? -10.737 23.905 18.046 1.00 78.12 89 LYS A CA 1
ATOM 708 C C . LYS A 1 89 ? -12.198 23.964 18.482 1.00 78.12 89 LYS A C 1
ATOM 710 O O . LYS A 1 89 ? -12.532 24.751 19.363 1.00 78.12 89 LYS A O 1
ATOM 715 N N . PHE A 1 90 ? -13.048 23.108 17.919 1.00 79.00 90 PHE A N 1
ATOM 716 C CA . PHE A 1 90 ? -14.458 23.028 18.292 1.00 79.00 90 PHE A CA 1
ATOM 717 C C . PHE A 1 90 ? -14.647 22.636 19.768 1.00 79.00 90 PHE A C 1
ATOM 719 O O . PHE A 1 90 ? -15.436 23.259 20.478 1.00 79.00 90 PHE A O 1
ATOM 726 N N . GLN A 1 91 ? -13.877 21.664 20.267 1.00 76.06 91 GLN A N 1
ATOM 727 C CA . GLN A 1 91 ? -13.921 21.253 21.675 1.00 76.06 91 GLN A CA 1
ATOM 728 C C . GLN A 1 91 ? -13.437 22.355 22.627 1.00 76.06 91 GLN A C 1
ATOM 730 O O . GLN A 1 91 ? -14.078 22.604 23.645 1.00 7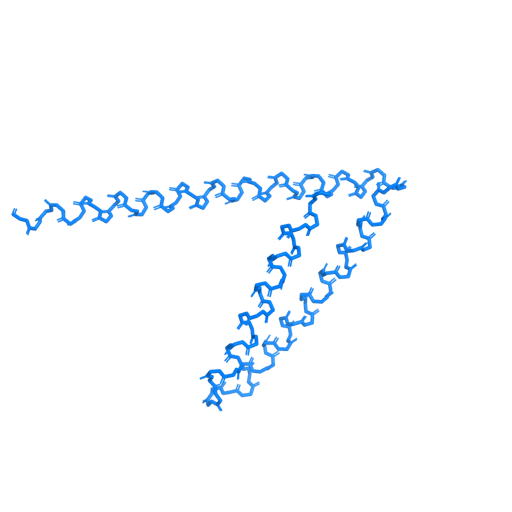6.06 91 GLN A O 1
ATOM 735 N N . VAL A 1 92 ? -12.353 23.061 22.288 1.00 75.81 92 VAL A N 1
ATOM 736 C CA . VAL A 1 92 ? -11.844 24.185 23.095 1.00 75.81 92 VAL A CA 1
ATOM 737 C C . VAL A 1 92 ? -12.843 25.345 23.134 1.00 75.81 92 VAL A C 1
ATOM 739 O O . VAL A 1 92 ? -13.021 25.955 24.186 1.00 75.81 92 VAL A O 1
ATOM 742 N N . SER A 1 93 ? -13.520 25.644 22.023 1.00 70.62 93 SER A N 1
ATOM 743 C CA . SER A 1 93 ? -14.567 26.671 21.981 1.00 70.62 93 SER A CA 1
ATOM 744 C C . SER A 1 93 ? -15.798 26.291 22.807 1.00 70.62 93 SER A C 1
ATOM 746 O O . SER A 1 93 ? -16.337 27.149 23.500 1.00 70.62 93 SER A O 1
ATOM 748 N N . ASN A 1 94 ? -16.206 25.018 22.803 1.00 64.00 94 ASN A N 1
ATOM 749 C CA . ASN A 1 94 ? -17.320 24.552 23.634 1.00 64.00 94 ASN A CA 1
ATOM 750 C C . ASN A 1 94 ? -16.973 24.465 25.128 1.00 64.00 94 ASN A C 1
ATOM 752 O O . ASN A 1 94 ? -17.863 24.622 25.956 1.00 64.00 94 ASN A O 1
ATOM 756 N N . ASN A 1 95 ? -15.702 24.260 25.489 1.00 59.16 95 ASN A N 1
ATOM 757 C CA . ASN A 1 95 ? -15.270 24.171 26.890 1.00 59.16 95 ASN A CA 1
ATOM 758 C C . ASN A 1 95 ? -14.982 25.544 27.538 1.00 59.16 95 ASN A C 1
ATOM 760 O O . ASN A 1 95 ? -14.754 25.625 28.738 1.00 59.16 95 ASN A O 1
ATOM 764 N N . LYS A 1 96 ? -14.983 26.633 26.753 1.00 56.06 96 LYS A N 1
ATOM 765 C CA . LYS A 1 96 ? -14.835 28.024 27.234 1.00 56.06 96 LYS A CA 1
ATOM 766 C C . LYS A 1 96 ? -16.168 28.741 27.492 1.00 56.06 96 LYS A C 1
ATOM 768 O O . LYS A 1 96 ? -16.162 29.913 27.844 1.00 56.06 96 LYS A O 1
ATOM 773 N N . GLY A 1 97 ? -17.300 28.063 27.292 1.00 50.38 97 GLY A N 1
ATOM 774 C CA . GLY A 1 97 ? -18.643 28.586 27.578 1.00 50.38 97 GLY A CA 1
ATOM 775 C C . GLY A 1 97 ? -19.209 28.169 28.941 1.00 50.38 97 GLY A C 1
ATOM 776 O O . GLY A 1 97 ? -20.388 28.405 29.192 1.00 50.38 97 GLY A O 1
ATOM 777 N N . SER A 1 98 ? -18.408 27.509 29.783 1.00 52.09 98 SER A N 1
ATOM 778 C CA . SER A 1 98 ? -18.817 26.940 31.075 1.00 52.09 98 SER A CA 1
ATOM 779 C C . SER A 1 98 ? -17.997 27.446 32.273 1.00 52.09 98 SER A C 1
ATOM 781 O O . SER A 1 98 ? -17.903 26.738 33.274 1.00 52.09 98 SER A O 1
ATOM 783 N N . GLU A 1 99 ? -17.417 28.646 32.179 1.00 44.53 99 GLU A N 1
ATOM 784 C CA . GLU A 1 99 ? -16.885 29.409 33.324 1.00 44.53 99 GLU A CA 1
ATOM 785 C C . GLU A 1 99 ? -17.640 30.730 33.498 1.00 44.53 99 GLU A C 1
ATOM 787 O O . GLU A 1 99 ? -17.926 31.387 32.469 1.00 44.53 99 GLU A O 1
#

Solvent-accessible surface area (backbone atoms only — not comparable to full-atom values): 5625 Å² total; per-residue (Å²): 133,69,59,64,61,56,51,48,52,54,50,51,54,52,51,50,55,55,49,55,62,69,74,49,87,81,61,60,76,61,52,58,50,50,51,49,51,48,50,54,50,52,53,49,51,51,52,52,51,56,49,43,63,63,42,30,82,79,33,66,69,49,36,53,52,53,53,51,54,52,52,53,52,51,58,51,50,55,53,50,53,51,48,53,52,51,53,52,52,52,51,56,59,63,66,65,73,78,119

pLDDT: mean 70.21, std 10.24, range [44.53, 87.06]